Protein AF-A0A350C3N3-F1 (afdb_monomer_lite)

Sequence (71 aa):
MNRLIGNIILVIFSAIFIIGCDGDQIMSSRDLENIPFYPEPYVVDVPDGFPILEIPEDNPMTLEGVELGRR

Radius of gyration: 25.94 Å; chains: 1; bounding box: 38×38×67 Å

Foldseek 3Di:
DVVVVVVVVVVVVVVCVVVVPDDPPPPPVDDPVPDDPDFAADDDPDDPPDDDDDADPVHGDGPVVVVVVVD

pLDDT: mean 87.18, std 10.25, range [60.22, 96.06]

Secondary structure (DSSP, 8-state):
-HHHHHHHHHHHHHHHHHHT-PPP---TT---TT----PPB------TTPPP----TTS--BHHHHHHHT-

Structure (mmCIF, N/CA/C/O backbone):
data_AF-A0A350C3N3-F1
#
_entry.id   AF-A0A350C3N3-F1
#
loop_
_atom_site.group_PDB
_atom_site.id
_atom_site.type_symbol
_atom_site.label_atom_id
_atom_site.label_alt_id
_atom_site.label_comp_id
_atom_site.label_asym_id
_atom_site.label_entity_id
_atom_site.label_seq_id
_atom_site.pdbx_PDB_ins_code
_atom_site.Cartn_x
_atom_site.Cartn_y
_atom_site.Cartn_z
_atom_site.occupancy
_atom_site.B_iso_or_equiv
_atom_site.auth_seq_id
_atom_site.auth_comp_id
_atom_site.auth_asym_id
_atom_site.auth_atom_id
_atom_site.pdbx_PDB_model_num
ATOM 1 N N . MET A 1 1 ? -8.427 22.745 50.867 1.00 69.94 1 MET A N 1
ATOM 2 C CA . MET A 1 1 ? -8.222 21.320 50.531 1.00 69.94 1 MET A CA 1
ATOM 3 C C . MET A 1 1 ? -8.595 21.018 49.078 1.00 69.94 1 MET A C 1
ATOM 5 O O . MET A 1 1 ? -7.710 20.662 48.318 1.00 69.94 1 MET A O 1
ATOM 9 N N . ASN A 1 2 ? -9.826 21.290 48.630 1.00 81.00 2 ASN A N 1
ATOM 10 C CA . ASN A 1 2 ? -10.287 20.948 47.267 1.00 81.00 2 ASN A CA 1
ATOM 11 C C . ASN A 1 2 ? -9.533 21.674 46.134 1.00 81.00 2 ASN A C 1
ATOM 13 O O . ASN A 1 2 ? -9.263 21.084 45.097 1.00 81.00 2 ASN A O 1
ATOM 17 N N . ARG A 1 3 ? -9.124 22.933 46.354 1.00 87.81 3 ARG A N 1
ATOM 18 C CA . ARG A 1 3 ? -8.293 23.687 45.394 1.00 87.81 3 ARG A CA 1
ATOM 19 C C . ARG A 1 3 ? -6.874 23.123 45.260 1.00 87.81 3 ARG A C 1
ATOM 21 O O . ARG A 1 3 ? -6.327 23.099 44.170 1.00 87.81 3 ARG A O 1
ATOM 28 N N . LEU A 1 4 ? -6.305 22.634 46.363 1.00 91.12 4 LEU A N 1
ATOM 29 C CA . LEU A 1 4 ? -4.978 22.014 46.371 1.00 91.12 4 LEU A CA 1
ATOM 30 C C . LEU A 1 4 ? -5.008 20.667 45.636 1.00 91.12 4 LEU A C 1
ATOM 32 O O . LEU A 1 4 ? -4.143 20.403 44.812 1.00 91.12 4 LEU A O 1
ATOM 36 N N . ILE A 1 5 ? -6.051 19.866 45.876 1.00 93.69 5 ILE A N 1
ATOM 37 C CA . ILE A 1 5 ? -6.280 18.587 45.191 1.00 93.69 5 ILE A CA 1
ATOM 38 C C . ILE A 1 5 ? -6.477 18.803 43.683 1.00 93.69 5 ILE A C 1
ATOM 40 O O . ILE A 1 5 ? -5.857 18.107 42.886 1.00 93.69 5 ILE A O 1
ATOM 44 N N . GLY A 1 6 ? -7.271 19.803 43.282 1.00 94.56 6 GLY A N 1
ATOM 45 C CA . GLY A 1 6 ? -7.469 20.142 41.868 1.00 94.56 6 GLY A CA 1
ATOM 46 C C . GLY A 1 6 ? -6.172 20.536 41.155 1.00 94.56 6 GLY A C 1
ATOM 47 O O . GLY A 1 6 ? -5.912 20.062 40.052 1.00 94.56 6 GLY A O 1
ATOM 48 N N . ASN A 1 7 ? -5.317 21.326 41.810 1.00 94.25 7 ASN A N 1
ATOM 49 C CA . ASN A 1 7 ? -4.015 21.703 41.255 1.00 94.25 7 ASN A CA 1
ATOM 50 C C . ASN A 1 7 ? -3.080 20.494 41.107 1.00 94.25 7 ASN A C 1
ATOM 52 O O . ASN A 1 7 ? -2.382 20.387 40.104 1.00 94.25 7 ASN A O 1
ATOM 56 N N . ILE A 1 8 ? -3.088 19.569 42.072 1.00 95.62 8 ILE A N 1
ATOM 57 C CA . ILE A 1 8 ? -2.296 18.332 41.998 1.00 95.62 8 ILE A CA 1
ATOM 58 C C . ILE A 1 8 ? -2.759 17.466 40.820 1.00 95.62 8 ILE A C 1
ATOM 60 O O . ILE A 1 8 ? -1.928 17.006 40.042 1.00 95.62 8 ILE A O 1
ATOM 64 N N . ILE A 1 9 ? -4.073 17.297 40.640 1.00 95.38 9 ILE A N 1
ATOM 65 C CA . ILE A 1 9 ? -4.636 16.537 39.513 1.00 95.38 9 ILE A CA 1
ATOM 66 C C . ILE A 1 9 ? -4.240 17.173 38.175 1.00 95.38 9 ILE A C 1
ATOM 68 O O . ILE A 1 9 ? -3.828 16.462 37.262 1.00 95.38 9 ILE A O 1
ATOM 72 N N . LEU A 1 10 ? -4.307 18.502 38.067 1.00 94.50 10 LEU A N 1
ATOM 73 C CA . LEU A 1 10 ? -3.941 19.226 36.848 1.00 94.50 10 LEU A CA 1
ATOM 74 C C . LEU A 1 10 ? -2.452 19.063 36.497 1.00 94.50 10 LEU A C 1
ATOM 76 O O . LEU A 1 10 ? -2.112 18.858 35.333 1.00 94.50 10 LEU A O 1
ATOM 80 N N . VAL A 1 11 ? -1.567 19.102 37.498 1.00 95.50 11 VAL A N 1
ATOM 81 C CA . VAL A 1 11 ? -0.123 18.885 37.305 1.00 95.50 11 VAL A CA 1
ATOM 82 C C . VAL A 1 11 ? 0.169 17.449 36.873 1.00 95.50 11 VAL A C 1
ATOM 84 O O . VAL A 1 11 ? 0.932 17.248 35.932 1.00 95.50 11 VAL A O 1
ATOM 87 N N . ILE A 1 12 ? -0.461 16.459 37.511 1.00 94.50 12 ILE A N 1
ATOM 88 C CA . ILE A 1 12 ? -0.291 15.043 37.151 1.00 94.50 12 ILE A CA 1
ATOM 89 C C . ILE A 1 12 ? -0.782 14.794 35.722 1.00 94.50 12 ILE A C 1
ATOM 91 O O . ILE A 1 12 ? -0.075 14.168 34.937 1.00 94.50 12 ILE A O 1
ATOM 95 N N . PHE A 1 13 ? -1.954 15.321 35.362 1.00 93.25 13 PHE A N 1
ATOM 96 C CA . PHE A 1 13 ? -2.506 15.173 34.017 1.00 93.25 13 PHE A CA 1
ATOM 97 C C . PHE A 1 13 ? -1.583 15.794 32.962 1.00 93.25 13 PHE A C 1
ATOM 99 O O . PHE A 1 13 ? -1.271 15.143 31.973 1.00 93.25 13 PHE A O 1
ATOM 106 N N . SER A 1 14 ? -1.064 17.001 33.213 1.00 90.62 14 SER A N 1
ATOM 107 C CA . SER A 1 14 ? -0.088 17.663 32.336 1.00 90.62 14 SER A CA 1
ATOM 108 C C . SER A 1 14 ? 1.211 16.857 32.177 1.00 90.62 14 SER A C 1
ATOM 110 O O . SER A 1 14 ? 1.704 16.683 31.064 1.00 90.62 14 SER A O 1
ATOM 112 N N . ALA A 1 15 ? 1.736 16.292 33.269 1.00 92.56 15 ALA A N 1
ATOM 113 C CA . ALA A 1 15 ? 2.956 15.485 33.236 1.00 92.56 15 ALA A CA 1
ATOM 114 C C . ALA A 1 15 ? 2.807 14.211 32.385 1.00 92.56 15 ALA A C 1
ATOM 116 O O . ALA A 1 15 ? 3.757 13.821 31.711 1.00 92.56 15 ALA A O 1
ATOM 117 N N . ILE A 1 16 ? 1.618 13.596 32.359 1.00 89.81 16 ILE A N 1
ATOM 118 C CA . ILE A 1 16 ? 1.339 12.413 31.528 1.00 89.81 16 ILE A CA 1
ATOM 119 C C . ILE A 1 16 ? 1.484 12.735 30.032 1.00 89.81 16 ILE A C 1
ATOM 121 O O . ILE A 1 16 ? 2.061 11.934 29.303 1.00 89.81 16 ILE A O 1
ATOM 125 N N . PHE A 1 17 ? 1.036 13.911 29.574 1.00 83.88 17 PHE A N 1
ATOM 126 C CA . PHE A 1 17 ? 1.202 14.315 28.167 1.00 83.88 17 PHE A CA 1
ATOM 127 C C . PHE A 1 17 ? 2.660 14.583 27.791 1.00 83.88 17 PHE A C 1
ATOM 129 O O . PHE A 1 17 ? 3.048 14.330 26.656 1.00 83.88 17 PHE A O 1
ATOM 136 N N . ILE A 1 18 ? 3.469 15.080 28.731 1.00 85.44 18 ILE A N 1
ATOM 137 C CA . ILE A 1 18 ? 4.891 15.360 28.486 1.00 85.44 18 ILE A CA 1
ATOM 138 C C . ILE A 1 18 ? 5.698 14.056 28.441 1.00 85.44 18 ILE A C 1
ATOM 140 O O . ILE A 1 18 ? 6.577 13.910 27.599 1.00 85.44 18 ILE A O 1
ATOM 144 N N . ILE A 1 19 ? 5.397 13.106 29.331 1.00 87.81 19 ILE A N 1
ATOM 145 C CA . ILE A 1 19 ? 6.130 11.834 29.441 1.00 87.81 19 ILE A CA 1
ATOM 146 C C . ILE A 1 19 ? 5.653 10.809 28.397 1.00 87.81 19 ILE A C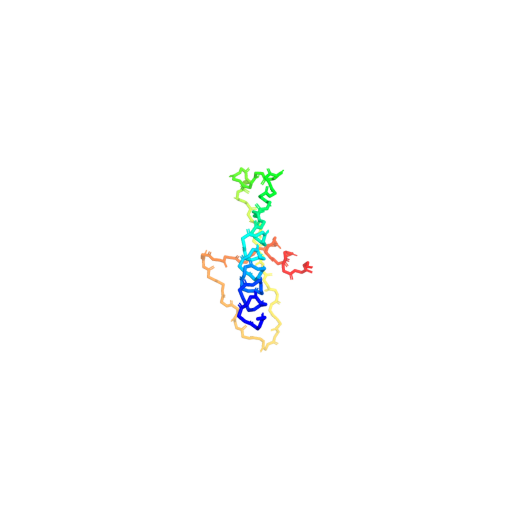 1
ATOM 148 O O . ILE A 1 19 ? 6.421 9.940 28.007 1.00 87.81 19 ILE A O 1
ATOM 152 N N . GLY A 1 20 ? 4.407 10.907 27.923 1.00 81.62 20 GLY A N 1
ATOM 153 C CA . GLY A 1 20 ? 3.852 10.008 26.904 1.00 81.62 20 GLY A CA 1
ATOM 154 C C . GLY A 1 20 ? 4.392 10.226 25.487 1.00 81.62 20 GLY A C 1
ATOM 155 O O . GLY A 1 20 ? 4.080 9.436 24.601 1.00 81.62 20 GLY A O 1
ATOM 156 N N . CYS A 1 21 ? 5.180 11.280 25.262 1.00 80.31 21 CYS A N 1
ATOM 157 C CA . CYS A 1 21 ? 5.910 11.472 24.015 1.00 80.31 21 CYS A CA 1
ATOM 158 C C . CYS A 1 21 ? 7.150 10.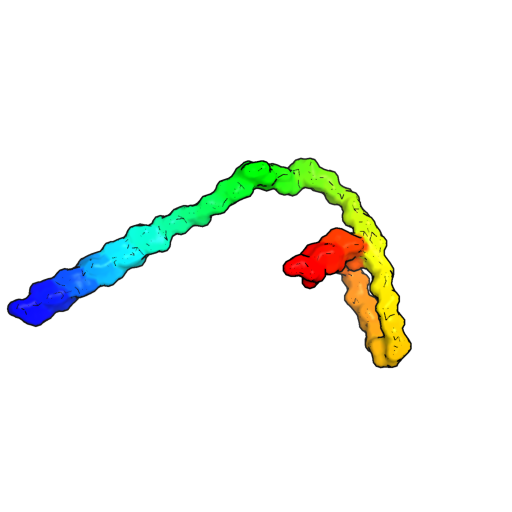564 24.023 1.00 80.31 21 CYS A C 1
ATOM 160 O O . CYS A 1 21 ? 8.224 10.979 24.457 1.00 80.31 21 CYS A O 1
ATOM 162 N N . ASP A 1 22 ? 6.985 9.315 23.589 1.00 72.19 22 ASP A N 1
ATOM 163 C CA . ASP A 1 22 ? 8.111 8.471 23.190 1.00 72.19 22 ASP A CA 1
ATOM 164 C C . ASP A 1 22 ? 8.389 8.739 21.709 1.00 72.19 22 ASP A C 1
ATOM 166 O O . ASP A 1 22 ? 7.463 8.796 20.897 1.00 72.19 22 ASP A O 1
ATOM 170 N N . GLY A 1 23 ? 9.648 8.995 21.366 1.00 69.56 23 GLY A N 1
ATOM 171 C CA . GLY A 1 23 ? 10.017 9.227 19.975 1.00 69.56 23 GLY A CA 1
ATOM 172 C C . GLY A 1 23 ? 9.821 7.943 19.180 1.00 69.56 23 GLY A C 1
ATOM 173 O O . GLY A 1 23 ? 10.193 6.869 19.652 1.00 69.56 23 GLY A O 1
ATOM 174 N N . ASP A 1 24 ? 9.278 8.045 17.967 1.00 72.50 24 ASP A N 1
ATOM 175 C CA . ASP A 1 24 ? 9.201 6.888 17.082 1.00 72.50 24 ASP A CA 1
ATOM 176 C C . ASP A 1 24 ? 10.607 6.314 16.903 1.00 72.50 24 ASP A C 1
ATOM 178 O O . ASP A 1 24 ? 11.537 6.993 16.451 1.00 72.50 24 ASP A O 1
ATOM 182 N N . GLN A 1 25 ? 10.780 5.049 17.281 1.00 69.75 25 GLN A N 1
ATOM 183 C CA . GLN A 1 25 ? 12.026 4.351 17.023 1.00 69.75 25 GLN A CA 1
ATOM 184 C C . GLN A 1 25 ? 12.099 4.142 15.517 1.00 69.75 25 GLN A C 1
ATOM 186 O O . GLN A 1 25 ? 11.462 3.241 14.968 1.00 69.75 25 GLN A O 1
ATOM 191 N N . ILE A 1 26 ? 12.851 5.004 14.830 1.00 65.38 26 ILE A N 1
ATOM 192 C CA . ILE A 1 26 ? 13.194 4.778 13.433 1.00 65.38 26 ILE A CA 1
ATOM 193 C C . ILE A 1 26 ? 13.987 3.479 13.422 1.00 65.38 26 ILE A C 1
ATOM 195 O O . ILE A 1 26 ? 15.145 3.438 13.842 1.00 65.38 26 ILE A O 1
ATOM 199 N N . MET A 1 27 ? 13.343 2.401 12.977 1.00 61.47 27 MET A N 1
ATOM 200 C CA . MET A 1 27 ? 13.987 1.124 12.716 1.00 61.47 27 MET A CA 1
ATOM 201 C C . MET A 1 27 ? 14.913 1.308 11.509 1.00 61.47 27 MET A C 1
ATOM 203 O O . MET A 1 27 ? 14.625 0.876 10.399 1.00 61.47 27 MET A O 1
ATOM 207 N N . SER A 1 28 ? 16.043 1.974 11.741 1.00 60.22 28 SER A N 1
ATOM 208 C CA . SER A 1 28 ? 17.082 2.328 10.769 1.00 60.22 28 SER A CA 1
ATOM 209 C C . SER A 1 28 ? 17.876 1.119 10.272 1.00 60.22 28 SER A C 1
ATOM 211 O O . SER A 1 28 ? 18.837 1.260 9.526 1.00 60.22 28 SER A O 1
ATOM 213 N N . SER A 1 29 ? 17.481 -0.094 10.667 1.00 61.72 29 SER A N 1
ATOM 214 C CA . SER A 1 29 ? 18.182 -1.324 10.307 1.00 61.72 29 SER A CA 1
ATOM 215 C C . SER A 1 29 ? 18.047 -1.694 8.826 1.00 61.72 29 SER A C 1
ATOM 217 O O . SER A 1 29 ? 18.725 -2.625 8.391 1.00 61.72 29 SER A O 1
ATOM 219 N N . ARG A 1 30 ? 17.173 -1.038 8.054 1.00 61.16 30 ARG A N 1
ATOM 220 C CA . ARG A 1 30 ? 17.034 -1.289 6.617 1.00 61.16 30 ARG A CA 1
ATOM 221 C C . ARG A 1 30 ? 16.980 0.030 5.868 1.00 61.16 30 ARG A C 1
ATOM 223 O O . ARG A 1 30 ? 15.958 0.702 5.856 1.00 61.16 30 ARG A O 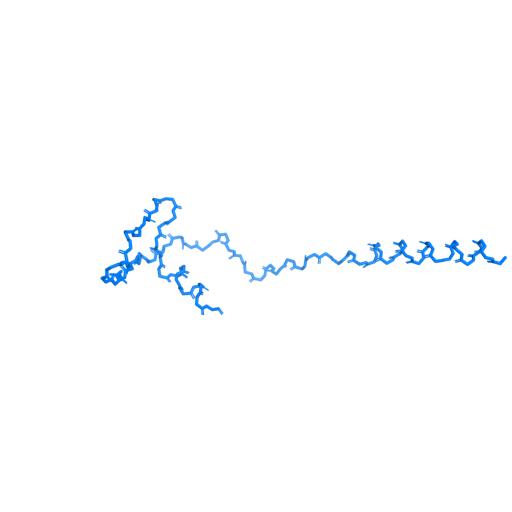1
ATOM 230 N N . ASP A 1 31 ? 18.109 0.370 5.266 1.00 69.69 31 ASP A N 1
ATOM 231 C CA . ASP A 1 31 ? 18.183 1.356 4.202 1.00 69.69 31 ASP A CA 1
ATOM 232 C C . ASP A 1 31 ? 17.324 0.865 3.024 1.00 69.69 31 ASP A C 1
ATOM 234 O O . ASP A 1 31 ? 17.610 -0.172 2.421 1.00 69.69 31 ASP A O 1
ATOM 238 N N . LEU A 1 32 ? 16.220 1.570 2.768 1.00 74.50 32 LEU A N 1
ATOM 239 C CA . LEU A 1 32 ? 15.314 1.310 1.648 1.00 74.50 32 LEU A CA 1
ATOM 240 C C . LEU A 1 32 ? 15.624 2.213 0.444 1.00 74.50 32 LEU A C 1
ATOM 242 O O . LEU A 1 32 ? 14.969 2.085 -0.587 1.00 74.50 32 LEU A O 1
ATOM 246 N N . GLU A 1 33 ? 16.600 3.118 0.557 1.00 79.56 33 GLU A N 1
ATOM 247 C CA . GLU A 1 33 ? 16.953 4.069 -0.502 1.00 79.56 33 GLU A CA 1
ATOM 248 C C . GLU A 1 33 ? 17.719 3.380 -1.639 1.00 79.56 33 GLU A C 1
ATOM 250 O O . GLU A 1 33 ? 17.657 3.814 -2.787 1.00 79.56 33 GLU A O 1
ATOM 255 N N . ASN A 1 34 ? 18.398 2.269 -1.336 1.00 80.44 34 ASN A N 1
ATOM 256 C CA . ASN A 1 34 ? 19.262 1.545 -2.270 1.00 80.44 34 ASN A CA 1
ATOM 257 C C . ASN A 1 34 ? 18.660 0.232 -2.803 1.00 80.44 34 ASN A C 1
ATOM 259 O O . ASN A 1 34 ? 19.395 -0.657 -3.239 1.00 80.44 34 ASN A O 1
ATOM 263 N N . ILE A 1 35 ? 17.332 0.085 -2.785 1.00 80.06 35 ILE A N 1
ATOM 264 C CA . ILE A 1 35 ? 16.655 -1.075 -3.382 1.00 80.06 35 ILE A CA 1
ATOM 265 C C . ILE A 1 35 ? 16.451 -0.805 -4.881 1.00 80.06 35 ILE A C 1
ATOM 267 O O . ILE A 1 35 ? 15.747 0.146 -5.228 1.00 80.06 35 ILE A O 1
ATOM 271 N N . PRO A 1 36 ? 17.024 -1.619 -5.791 1.00 85.44 36 PRO A N 1
ATOM 272 C CA . PRO A 1 36 ? 16.767 -1.476 -7.217 1.00 85.44 36 PRO A CA 1
ATOM 273 C C . PRO A 1 36 ? 15.272 -1.611 -7.508 1.00 85.44 36 PRO A C 1
ATOM 275 O O . PRO A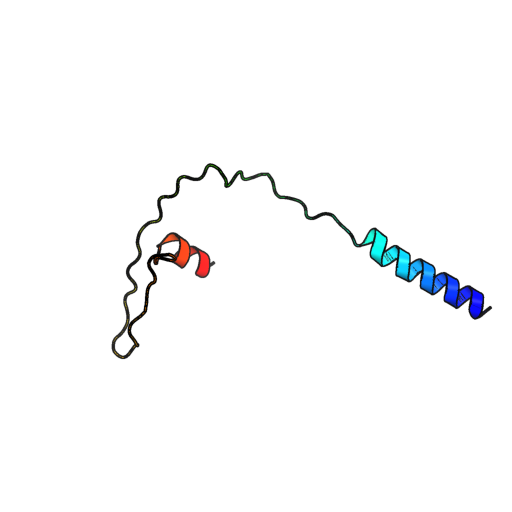 1 36 ? 14.642 -2.596 -7.126 1.00 85.44 36 PRO A O 1
ATOM 278 N N . PHE A 1 37 ? 14.708 -0.630 -8.207 1.00 84.81 37 PHE A N 1
ATOM 279 C CA . PHE A 1 37 ? 13.318 -0.689 -8.638 1.00 84.81 37 PHE A CA 1
ATOM 280 C C . PHE A 1 37 ? 13.187 -1.612 -9.858 1.00 84.81 37 PHE A C 1
ATOM 282 O O . PHE A 1 37 ? 13.499 -1.217 -10.982 1.00 84.81 37 PHE A O 1
ATOM 289 N N . TYR A 1 38 ? 12.760 -2.854 -9.625 1.00 90.94 38 TYR A N 1
ATOM 290 C CA . TYR A 1 38 ? 12.529 -3.857 -10.668 1.00 90.94 38 TYR A CA 1
ATOM 291 C C . TYR A 1 38 ? 11.307 -4.731 -10.328 1.00 90.94 38 TYR A C 1
ATOM 293 O O . TYR A 1 38 ? 11.477 -5.896 -9.974 1.00 90.94 38 TYR A O 1
ATOM 301 N N . PRO A 1 39 ? 10.084 -4.169 -10.349 1.00 91.62 39 PRO A N 1
ATOM 302 C CA . PRO A 1 39 ? 8.879 -4.932 -10.040 1.00 91.62 39 PRO A CA 1
ATOM 303 C C . PRO A 1 39 ? 8.551 -5.944 -11.140 1.00 91.62 39 PRO A C 1
ATOM 305 O O . PRO A 1 39 ? 8.639 -5.624 -12.331 1.00 91.62 39 PRO A O 1
ATOM 308 N N . GLU A 1 40 ? 8.106 -7.136 -10.752 1.00 96.00 40 GLU A N 1
ATOM 309 C CA . GLU A 1 40 ? 7.614 -8.131 -11.702 1.00 96.00 40 GLU A CA 1
ATOM 310 C C . GLU A 1 40 ? 6.163 -7.805 -12.111 1.00 96.00 40 GLU A C 1
ATOM 312 O O . GLU A 1 40 ? 5.287 -7.740 -11.242 1.00 96.00 40 GLU A O 1
ATOM 317 N N . PRO A 1 41 ? 5.864 -7.590 -13.411 1.00 96.06 41 PRO A N 1
ATOM 318 C CA . PRO A 1 41 ? 4.501 -7.324 -13.862 1.00 96.06 41 PRO A CA 1
ATOM 319 C C . PRO A 1 41 ? 3.556 -8.477 -13.523 1.00 96.06 41 PRO A C 1
ATOM 321 O O . PRO A 1 41 ? 3.883 -9.643 -13.744 1.00 96.06 41 PRO A O 1
ATOM 324 N N . TYR A 1 42 ? 2.349 -8.153 -13.063 1.00 95.38 42 TYR A N 1
ATOM 325 C CA . TYR A 1 42 ? 1.334 -9.151 -12.738 1.00 95.38 42 TYR A CA 1
ATOM 326 C C . TYR A 1 42 ? 0.043 -8.918 -13.519 1.00 95.38 42 TYR A C 1
ATOM 328 O O . TYR A 1 42 ? -0.549 -7.839 -13.471 1.00 95.38 42 TYR A O 1
ATOM 336 N N . VAL A 1 43 ? -0.422 -9.958 -14.211 1.00 93.75 43 VAL A N 1
ATOM 337 C CA . VAL A 1 43 ? -1.712 -9.958 -14.908 1.00 93.75 43 VAL A CA 1
ATOM 338 C C . VAL A 1 43 ? -2.738 -10.659 -14.028 1.00 93.75 43 VAL A C 1
ATOM 340 O O . VAL A 1 43 ? -2.573 -11.825 -13.675 1.00 93.75 43 VAL A O 1
ATOM 343 N N . VAL A 1 44 ? -3.801 -9.940 -13.674 1.00 91.62 44 VAL A N 1
ATOM 344 C CA . VAL A 1 44 ? -4.913 -10.495 -12.899 1.00 91.62 44 VAL A CA 1
ATOM 345 C C . VAL A 1 44 ? -5.755 -11.393 -13.801 1.00 91.62 44 VAL A C 1
ATOM 347 O O . VAL A 1 44 ? -6.225 -10.953 -14.847 1.00 91.62 44 VAL A O 1
ATOM 350 N N . ASP A 1 45 ? -5.971 -12.636 -13.373 1.00 92.00 45 ASP A N 1
ATOM 351 C CA . ASP A 1 45 ? -6.970 -13.519 -13.975 1.00 92.00 45 ASP A CA 1
ATOM 352 C C . ASP A 1 45 ? -8.362 -13.078 -13.504 1.00 92.00 45 ASP A C 1
ATOM 354 O O . ASP A 1 45 ? -8.745 -13.301 -12.352 1.00 92.00 45 ASP A O 1
ATOM 358 N N . VAL A 1 46 ? -9.071 -12.340 -14.361 1.00 93.31 46 VAL A N 1
ATOM 359 C CA . VAL A 1 46 ? -10.390 -11.777 -14.056 1.00 93.31 46 VAL A CA 1
ATOM 360 C C . VAL A 1 46 ? -11.459 -12.810 -14.427 1.00 93.31 46 VAL A C 1
ATOM 362 O O . VAL A 1 46 ? -11.602 -13.113 -15.611 1.00 93.31 46 VAL A O 1
ATOM 365 N N . PRO A 1 47 ? -12.235 -13.340 -13.460 1.00 94.81 47 PRO A N 1
ATOM 366 C CA . PRO A 1 47 ? -13.264 -14.329 -13.756 1.00 94.81 47 PRO A CA 1
ATOM 367 C C . PRO A 1 47 ? -14.398 -13.763 -14.616 1.00 94.81 47 PRO A C 1
ATOM 369 O O . PRO A 1 47 ? -14.701 -12.568 -14.579 1.00 94.81 47 PRO A O 1
ATOM 372 N N . ASP A 1 48 ? -15.104 -14.649 -15.316 1.00 95.69 48 ASP A N 1
ATOM 373 C CA . ASP A 1 48 ? -16.265 -14.271 -16.121 1.00 95.69 48 ASP A CA 1
ATOM 374 C C . ASP A 1 48 ? -17.336 -13.542 -15.291 1.00 95.69 48 ASP A C 1
ATOM 376 O O . ASP A 1 48 ? -17.690 -13.941 -14.178 1.00 95.69 48 ASP A O 1
ATOM 380 N N . GLY A 1 49 ? -17.887 -12.467 -15.861 1.00 95.44 49 GLY A N 1
ATOM 381 C CA . GLY A 1 49 ? -18.929 -11.651 -15.231 1.00 95.44 49 GLY A CA 1
ATOM 382 C C . GLY A 1 49 ? -18.415 -10.570 -14.277 1.00 95.44 49 GLY A C 1
ATOM 383 O O . GLY A 1 49 ? -19.220 -9.771 -13.794 1.00 95.44 49 GLY A O 1
ATOM 384 N N . PHE A 1 50 ? -17.103 -10.496 -14.035 1.00 95.94 50 PHE A N 1
ATOM 385 C CA . PHE A 1 50 ? -16.502 -9.362 -13.339 1.00 95.94 50 PHE A CA 1
ATOM 386 C C . PHE A 1 50 ? -16.322 -8.159 -14.278 1.00 95.94 50 PHE A C 1
ATOM 388 O O . PHE A 1 50 ? -16.150 -8.328 -15.489 1.00 95.94 50 PHE A O 1
ATOM 395 N N . PRO A 1 51 ? -16.386 -6.925 -13.742 1.00 94.81 51 PRO A N 1
ATOM 396 C CA . PRO A 1 51 ? -16.089 -5.731 -14.519 1.00 94.81 51 PRO A CA 1
ATOM 397 C C . PRO A 1 51 ? -14.620 -5.711 -14.952 1.00 94.81 51 PRO A C 1
ATOM 399 O O . PRO A 1 51 ? -13.765 -6.376 -14.366 1.00 94.81 51 PRO A O 1
ATOM 402 N N . ILE A 1 52 ? -14.330 -4.892 -15.962 1.00 91.25 52 ILE A N 1
ATOM 403 C CA . ILE A 1 52 ? -12.957 -4.632 -16.394 1.00 91.25 52 ILE A CA 1
ATOM 404 C C . ILE A 1 52 ? 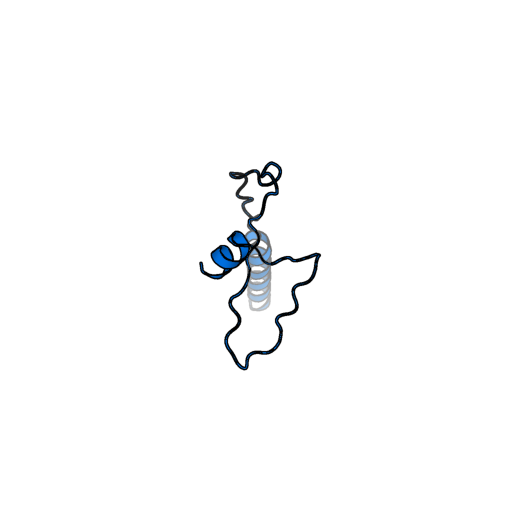-12.193 -4.000 -15.226 1.00 91.25 52 ILE A C 1
ATOM 406 O O . ILE A 1 52 ? -12.649 -3.019 -14.636 1.00 91.25 52 ILE A O 1
ATOM 410 N N . LEU A 1 53 ? -11.035 -4.569 -14.899 1.00 92.62 53 LEU A N 1
ATOM 411 C CA . LEU A 1 53 ? -10.119 -4.011 -13.915 1.00 92.62 53 LEU A CA 1
ATOM 412 C C . LEU A 1 53 ? -9.289 -2.902 -14.582 1.00 92.62 53 LEU A C 1
ATOM 414 O O . LEU A 1 53 ? -8.448 -3.186 -15.433 1.00 92.62 53 LEU A O 1
ATOM 418 N N . GLU A 1 54 ? -9.529 -1.643 -14.216 1.00 94.06 54 GLU A N 1
ATOM 419 C CA . GLU A 1 54 ? -8.713 -0.516 -14.679 1.00 94.06 54 GLU A CA 1
ATOM 420 C C . GLU A 1 54 ? -7.374 -0.502 -13.928 1.00 94.06 54 GLU A C 1
ATOM 422 O O . GLU A 1 54 ? -7.343 -0.375 -12.704 1.00 94.06 54 GLU A O 1
ATOM 427 N N . ILE A 1 55 ? -6.268 -0.650 -14.662 1.00 94.00 55 ILE A N 1
ATOM 428 C CA . ILE A 1 55 ? -4.908 -0.592 -14.114 1.00 94.00 55 ILE A CA 1
ATOM 429 C C . ILE A 1 55 ? -4.253 0.697 -14.623 1.00 94.00 55 ILE A C 1
ATOM 431 O O . ILE A 1 55 ? -4.015 0.808 -15.828 1.00 94.00 55 ILE A O 1
ATOM 435 N N . PRO A 1 56 ? -3.981 1.678 -13.751 1.00 95.06 56 PRO A N 1
ATOM 436 C CA . PRO A 1 56 ? -3.368 2.934 -14.157 1.00 95.06 56 PRO A CA 1
ATOM 437 C C . PRO A 1 56 ? -1.851 2.785 -14.369 1.00 95.06 56 PRO A C 1
ATOM 439 O O . PRO A 1 56 ? -1.198 1.933 -13.765 1.00 95.06 56 PRO A O 1
ATOM 442 N N . GLU A 1 57 ? -1.274 3.631 -15.227 1.00 92.81 57 GLU A N 1
ATOM 443 C CA . GLU A 1 57 ? 0.157 3.575 -15.577 1.00 92.81 57 GLU A CA 1
ATOM 444 C C . GLU A 1 57 ? 1.081 3.955 -14.408 1.00 92.81 57 GLU A C 1
ATOM 446 O O . GLU A 1 57 ? 2.210 3.473 -14.333 1.00 92.81 57 GLU A O 1
ATOM 451 N N . ASP A 1 58 ? 0.610 4.803 -13.491 1.00 93.75 58 ASP A N 1
ATOM 452 C CA . ASP A 1 58 ? 1.353 5.273 -12.316 1.00 93.75 58 ASP A CA 1
ATOM 453 C C . ASP A 1 58 ? 1.250 4.328 -11.106 1.00 93.75 58 ASP A C 1
ATOM 455 O O . ASP A 1 58 ? 1.960 4.514 -10.117 1.00 93.75 58 ASP A O 1
ATOM 459 N N . ASN A 1 59 ? 0.412 3.292 -11.193 1.00 92.50 59 ASN A N 1
ATOM 460 C CA . ASN A 1 59 ? 0.305 2.230 -10.198 1.00 92.50 59 ASN A CA 1
ATOM 461 C C . ASN A 1 59 ? 0.031 0.878 -10.885 1.00 92.50 59 ASN A C 1
ATOM 463 O O . ASN A 1 59 ? -1.080 0.341 -10.791 1.00 92.50 59 ASN A O 1
ATOM 467 N N . PRO A 1 60 ? 1.025 0.339 -11.618 1.00 94.38 60 PRO A N 1
ATOM 468 C CA . PRO A 1 60 ? 0.877 -0.927 -12.316 1.00 94.38 60 PRO A CA 1
ATOM 469 C C . PRO A 1 60 ? 0.722 -2.081 -11.323 1.00 94.38 60 PRO A C 1
ATOM 471 O O . PRO A 1 60 ? 1.259 -2.064 -10.217 1.00 94.38 60 PRO A O 1
ATOM 474 N N . MET A 1 61 ? 0.026 -3.132 -11.747 1.00 94.88 61 MET A N 1
ATOM 475 C CA . MET A 1 61 ? -0.070 -4.366 -10.971 1.00 94.88 61 MET A CA 1
ATOM 476 C C . MET A 1 61 ? 1.265 -5.118 -10.978 1.00 94.88 61 MET A C 1
ATOM 478 O O . MET A 1 61 ? 1.811 -5.412 -12.045 1.00 94.88 61 MET A O 1
ATOM 482 N N . THR A 1 62 ? 1.762 -5.475 -9.790 1.00 95.94 62 THR A N 1
ATOM 483 C CA . THR A 1 62 ? 3.030 -6.199 -9.612 1.00 95.94 62 THR A CA 1
ATOM 484 C C . THR A 1 62 ? 2.863 -7.426 -8.726 1.00 95.94 62 THR A C 1
ATOM 486 O O . THR A 1 62 ? 1.959 -7.479 -7.882 1.00 95.94 62 THR A O 1
ATOM 489 N N . LEU A 1 63 ? 3.735 -8.421 -8.903 1.00 95.81 63 LEU A N 1
ATOM 490 C CA . LEU A 1 63 ? 3.714 -9.631 -8.083 1.00 95.81 63 LEU A CA 1
ATOM 491 C C . LEU A 1 63 ? 3.958 -9.284 -6.610 1.00 95.81 63 LEU A C 1
ATOM 493 O O . LEU A 1 63 ? 3.214 -9.731 -5.736 1.00 95.81 63 LEU A O 1
ATOM 497 N N . GLU A 1 64 ? 4.938 -8.423 -6.337 1.00 93.19 64 GLU A N 1
ATOM 498 C CA . GLU A 1 64 ? 5.316 -8.017 -4.983 1.00 93.19 64 GLU A CA 1
ATOM 499 C C . GLU A 1 64 ? 4.183 -7.258 -4.283 1.00 93.19 64 GLU A C 1
ATOM 501 O O . GLU A 1 64 ? 3.956 -7.454 -3.088 1.00 93.19 64 GLU A O 1
ATOM 506 N N . GLY A 1 65 ? 3.441 -6.421 -5.018 1.00 92.12 65 GLY A N 1
ATOM 507 C CA . GLY A 1 65 ? 2.282 -5.700 -4.490 1.00 92.12 65 GLY A CA 1
ATOM 508 C C . GLY A 1 65 ? 1.143 -6.645 -4.102 1.00 92.12 65 GLY A C 1
ATOM 509 O O . GLY A 1 65 ? 0.545 -6.502 -3.032 1.00 92.12 65 GLY A O 1
ATOM 510 N N . VAL A 1 66 ? 0.886 -7.664 -4.927 1.00 94.19 66 VAL A N 1
ATOM 511 C CA . VAL A 1 66 ? -0.100 -8.709 -4.626 1.00 94.19 66 VAL A CA 1
ATOM 512 C C . VAL A 1 66 ? 0.333 -9.552 -3.421 1.00 94.19 66 VAL A C 1
ATOM 514 O O . VAL A 1 66 ? -0.486 -9.847 -2.549 1.00 94.19 66 VAL A O 1
ATOM 517 N N . GLU A 1 67 ? 1.604 -9.951 -3.350 1.00 94.31 67 GLU A N 1
ATOM 518 C CA . GLU A 1 67 ? 2.139 -10.716 -2.219 1.00 94.31 67 GLU A CA 1
ATOM 519 C C . G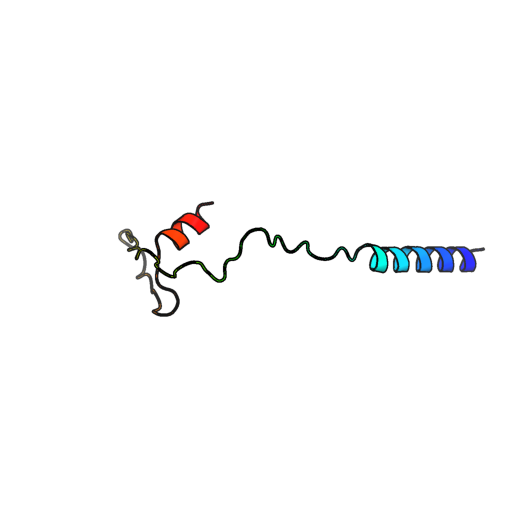LU A 1 67 ? 2.109 -9.928 -0.912 1.00 94.31 67 GLU A C 1
ATOM 521 O O . GLU A 1 67 ? 1.786 -10.497 0.133 1.00 94.31 67 GLU A O 1
ATOM 526 N N . LEU A 1 68 ? 2.404 -8.627 -0.961 1.00 91.50 68 LEU A N 1
ATOM 527 C CA . LEU A 1 68 ? 2.332 -7.747 0.199 1.00 91.50 68 LEU A CA 1
ATOM 528 C C . LEU A 1 68 ? 0.916 -7.708 0.780 1.00 91.50 68 LEU A C 1
ATOM 530 O O . LEU A 1 68 ? 0.762 -7.859 1.987 1.00 91.50 68 LEU A O 1
ATOM 534 N N . GLY A 1 69 ? -0.109 -7.569 -0.066 1.00 90.25 69 GLY A N 1
ATOM 535 C CA . GLY A 1 69 ? -1.509 -7.541 0.371 1.00 90.25 69 GLY A CA 1
ATOM 536 C C . GLY A 1 69 ? -2.047 -8.876 0.905 1.00 90.25 69 GLY A C 1
ATOM 537 O O . GLY A 1 69 ? -3.125 -8.905 1.494 1.00 90.25 69 GLY A O 1
ATOM 538 N N . ARG A 1 70 ? -1.328 -9.986 0.697 1.00 91.31 70 ARG A N 1
ATOM 539 C CA . ARG A 1 70 ? -1.695 -11.315 1.221 1.00 91.31 70 ARG A CA 1
ATOM 540 C C . ARG A 1 70 ? -1.144 -11.607 2.615 1.00 91.31 70 ARG A C 1
ATOM 542 O O . ARG A 1 70 ? -1.564 -12.601 3.208 1.00 91.31 70 ARG A O 1
ATOM 549 N N . ARG A 1 71 ? -0.179 -10.820 3.088 1.00 76.94 71 ARG A N 1
ATOM 550 C CA . ARG A 1 71 ? 0.420 -10.967 4.421 1.00 76.94 71 ARG A CA 1
ATOM 551 C C . ARG A 1 71 ? -0.414 -10.247 5.469 1.00 76.94 71 ARG A C 1
ATOM 553 O O . ARG A 1 71 ? -0.523 -10.818 6.574 1.00 76.94 71 ARG A O 1
#